Protein AF-A0AA38LQ60-F1 (afdb_monomer)

Sequence (57 aa):
EDTFQFLKKKVIEAHILALPDLDKVFKVDCDALHVGMGDVLSQGGKPVALFSEKLNE

Solvent-accessible surface area (backbone atoms only — not comparable to full-atom values): 3546 Å² total; per-residue (Å²): 108,69,69,58,54,48,50,53,47,51,61,65,71,65,60,79,54,43,81,85,55,91,92,52,72,77,44,78,52,77,52,74,56,95,57,36,41,38,36,39,35,25,46,95,91,38,45,46,48,79,49,74,47,72,59,82,132

Foldseek 3Di:
DVVVVVVVCCVVVPQPADADDPVFDWDKDWDDDDQKIKIFIDTPPHTNDIDIDGHDD

Structure (mmCIF, N/CA/C/O backbone):
data_AF-A0AA38LQ60-F1
#
_entry.id   AF-A0AA38LQ60-F1
#
loop_
_atom_site.group_PDB
_atom_site.id
_atom_site.type_symbol
_atom_site.label_atom_id
_atom_site.label_alt_id
_atom_site.label_comp_id
_atom_site.label_asym_id
_atom_site.label_entity_id
_atom_site.label_seq_id
_atom_site.pdbx_PDB_ins_code
_atom_site.Cartn_x
_atom_site.Cartn_y
_atom_site.Cartn_z
_atom_site.occupancy
_atom_site.B_iso_or_equiv
_atom_site.auth_seq_id
_atom_site.auth_comp_id
_atom_site.auth_asym_id
_atom_site.auth_atom_id
_atom_site.pdbx_PDB_model_num
ATOM 1 N N . GLU A 1 1 ? 14.230 17.912 -7.690 1.00 81.38 1 GLU A N 1
ATOM 2 C CA . GLU A 1 1 ? 14.217 16.741 -6.796 1.00 81.38 1 GLU A CA 1
ATOM 3 C C . GLU A 1 1 ? 13.393 16.997 -5.538 1.00 81.38 1 GLU A C 1
ATOM 5 O O . GLU A 1 1 ? 12.407 16.303 -5.324 1.00 81.38 1 GLU A O 1
ATOM 10 N N . ASP A 1 2 ? 13.688 18.058 -4.785 1.00 92.31 2 ASP A N 1
ATOM 11 C CA . ASP A 1 2 ? 13.018 18.362 -3.507 1.00 92.31 2 ASP A CA 1
ATOM 12 C C . ASP A 1 2 ? 11.488 18.473 -3.590 1.00 92.31 2 ASP A C 1
ATOM 14 O O . ASP A 1 2 ? 10.783 17.921 -2.749 1.00 92.31 2 ASP A O 1
ATOM 18 N N . THR A 1 3 ? 10.947 19.107 -4.636 1.00 92.38 3 THR A N 1
ATOM 19 C CA . THR A 1 3 ? 9.491 19.212 -4.847 1.00 92.38 3 THR A CA 1
ATOM 20 C C . THR A 1 3 ? 8.832 17.853 -5.099 1.00 92.38 3 THR A C 1
ATOM 22 O O . THR A 1 3 ? 7.738 17.596 -4.599 1.00 92.38 3 THR A O 1
ATOM 25 N N . PHE A 1 4 ? 9.490 16.963 -5.848 1.00 91.56 4 PHE A N 1
ATOM 26 C CA . PHE A 1 4 ? 8.974 15.619 -6.120 1.00 91.56 4 PHE A CA 1
ATOM 27 C C . PHE A 1 4 ? 9.000 14.762 -4.852 1.00 91.56 4 PHE A C 1
ATOM 29 O O . PHE A 1 4 ? 8.002 14.130 -4.514 1.00 91.56 4 PHE A O 1
ATOM 36 N N . GLN A 1 5 ? 10.101 14.814 -4.098 1.00 91.69 5 GLN A N 1
ATOM 37 C CA . GLN A 1 5 ? 10.210 14.125 -2.813 1.00 91.69 5 GLN A CA 1
ATOM 38 C C . GLN A 1 5 ? 9.208 14.667 -1.788 1.00 91.69 5 GLN A C 1
ATOM 40 O O . GLN A 1 5 ? 8.602 13.891 -1.052 1.00 91.69 5 GLN A O 1
ATOM 45 N N . PHE A 1 6 ? 8.962 15.979 -1.777 1.00 90.44 6 PHE A N 1
ATOM 46 C CA . PHE A 1 6 ? 7.936 16.594 -0.940 1.00 90.44 6 PHE A CA 1
ATOM 47 C C . PHE A 1 6 ? 6.530 16.097 -1.298 1.00 90.44 6 PHE A C 1
ATOM 49 O O . PHE A 1 6 ? 5.780 15.715 -0.402 1.00 90.44 6 PHE A O 1
ATOM 56 N N . LEU A 1 7 ? 6.180 16.044 -2.588 1.00 86.44 7 LEU A N 1
ATOM 57 C CA . LEU A 1 7 ? 4.897 15.502 -3.046 1.00 86.44 7 LEU A CA 1
ATOM 58 C C . LEU A 1 7 ? 4.754 14.028 -2.678 1.00 86.44 7 LEU A C 1
ATOM 60 O O . LEU A 1 7 ? 3.748 13.646 -2.089 1.00 86.44 7 LEU A O 1
ATOM 64 N N . LYS A 1 8 ? 5.781 13.217 -2.943 1.00 84.44 8 LYS A N 1
ATOM 65 C CA . LYS A 1 8 ? 5.803 11.802 -2.568 1.00 84.44 8 LY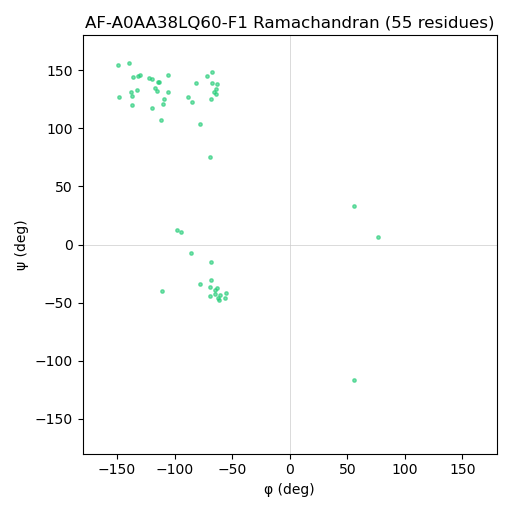S A CA 1
ATOM 66 C C . LYS A 1 8 ? 5.587 11.637 -1.065 1.00 84.44 8 LYS A C 1
ATOM 68 O O . LYS A 1 8 ? 4.731 10.857 -0.665 1.00 84.44 8 LYS A O 1
ATOM 73 N N . LYS A 1 9 ? 6.288 12.435 -0.250 1.00 84.44 9 LYS A N 1
ATOM 74 C CA . LYS A 1 9 ? 6.139 12.481 1.209 1.00 84.44 9 LYS A CA 1
ATOM 75 C C . LYS A 1 9 ? 4.725 12.879 1.629 1.00 84.44 9 LYS A C 1
ATOM 77 O O . LYS A 1 9 ? 4.165 12.239 2.506 1.00 84.44 9 LYS A O 1
ATOM 82 N N . LYS A 1 10 ? 4.113 13.880 0.997 1.00 83.44 10 LYS A N 1
ATOM 83 C CA . LYS A 1 10 ? 2.740 14.291 1.320 1.00 83.44 10 LYS A CA 1
ATOM 84 C C . LYS A 1 10 ? 1.692 13.266 0.912 1.00 83.44 10 LYS A C 1
ATOM 86 O O . LYS A 1 10 ? 0.744 13.066 1.663 1.00 83.44 10 LYS A O 1
ATOM 91 N N . VAL A 1 11 ? 1.886 12.584 -0.21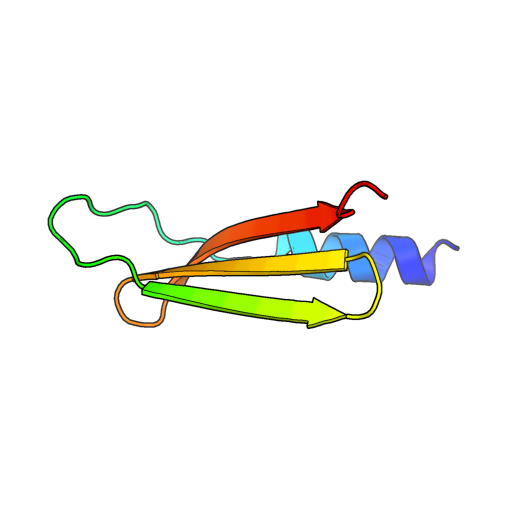3 1.00 75.25 11 VAL A N 1
ATOM 92 C CA . VAL A 1 11 ? 1.013 11.489 -0.647 1.00 75.25 11 VAL A CA 1
ATOM 93 C C . VAL A 1 11 ? 1.099 10.314 0.329 1.00 75.25 11 VAL A C 1
ATOM 95 O O . VAL A 1 11 ? 0.062 9.788 0.711 1.00 75.25 11 VAL A O 1
ATOM 98 N N . ILE A 1 12 ? 2.288 9.927 0.804 1.00 74.69 12 ILE A N 1
ATOM 99 C CA . ILE A 1 12 ? 2.427 8.814 1.766 1.00 74.69 12 ILE A CA 1
ATOM 100 C C . ILE A 1 12 ? 2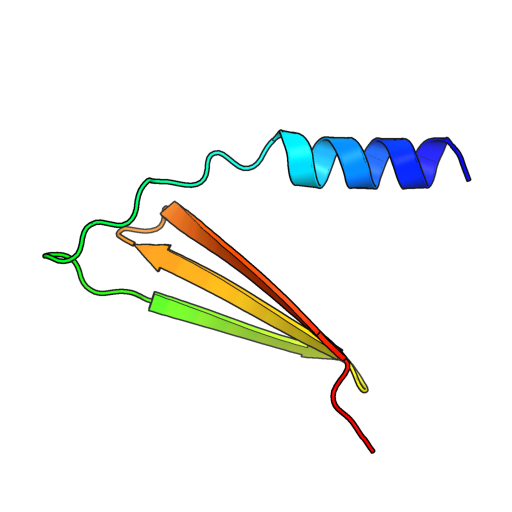.073 9.198 3.215 1.00 74.69 12 ILE A C 1
ATOM 102 O O . ILE A 1 12 ? 1.512 8.374 3.925 1.00 7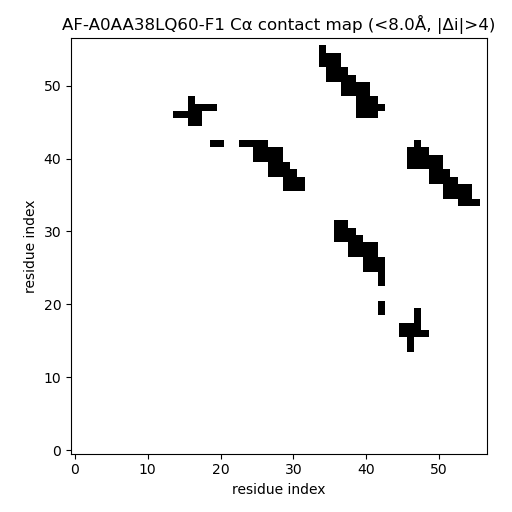4.69 12 ILE A O 1
ATOM 106 N N . GLU A 1 13 ? 2.344 10.432 3.661 1.00 73.56 13 GLU A N 1
ATOM 107 C CA . GLU A 1 13 ? 2.004 10.905 5.019 1.00 73.56 13 GLU A CA 1
ATOM 108 C C . GLU A 1 13 ? 0.491 11.036 5.233 1.00 73.56 13 GLU A C 1
ATOM 110 O O . GLU A 1 13 ? 0.017 10.890 6.357 1.00 73.56 13 GLU A O 1
ATOM 115 N N . ALA A 1 14 ? -0.264 11.345 4.176 1.00 63.94 14 ALA A N 1
ATOM 116 C CA . ALA A 1 14 ? -1.683 11.680 4.270 1.00 63.94 14 ALA A CA 1
ATOM 117 C C . ALA A 1 14 ? -2.633 10.491 4.045 1.00 63.94 14 ALA A C 1
ATOM 119 O O . ALA A 1 14 ? -3.842 10.697 3.920 1.00 63.94 14 ALA A O 1
ATOM 120 N N . HIS A 1 15 ? -2.135 9.252 3.999 1.00 62.25 15 HIS A N 1
ATOM 121 C CA . HIS A 1 15 ? -3.030 8.104 3.914 1.00 62.25 15 HIS A CA 1
ATOM 122 C C . HIS A 1 15 ? -3.626 7.803 5.288 1.00 62.25 15 HIS A C 1
ATOM 124 O O . HIS A 1 15 ? -2.983 7.221 6.159 1.00 62.25 15 HIS A O 1
ATOM 130 N N . ILE A 1 16 ? -4.895 8.180 5.464 1.00 70.88 16 ILE A N 1
ATOM 131 C CA . ILE A 1 16 ? -5.746 7.673 6.543 1.00 70.88 16 ILE A CA 1
ATOM 132 C C . ILE A 1 16 ? -6.033 6.201 6.222 1.00 70.88 16 ILE A C 1
ATOM 134 O O . ILE A 1 16 ? -7.105 5.858 5.724 1.00 70.88 16 ILE A O 1
ATOM 138 N N . LEU A 1 17 ? -5.039 5.337 6.430 1.00 85.31 17 LEU A N 1
ATOM 139 C CA . LEU A 1 17 ? -5.241 3.901 6.346 1.00 85.31 17 LEU A CA 1
ATOM 140 C C . LEU A 1 17 ? -6.129 3.488 7.517 1.00 85.31 17 LEU A C 1
ATOM 142 O O . LEU A 1 17 ? -5.853 3.803 8.677 1.00 85.31 17 LEU A O 1
ATOM 146 N N . ALA A 1 18 ? -7.227 2.817 7.202 1.00 89.81 18 ALA A N 1
ATOM 147 C CA . ALA A 1 18 ? -8.059 2.186 8.204 1.00 89.81 18 ALA A CA 1
ATOM 148 C C . ALA A 1 18 ? -7.340 0.950 8.757 1.00 89.81 18 ALA A C 1
ATOM 150 O O . ALA A 1 18 ? -6.657 0.236 8.023 1.00 89.81 18 ALA A O 1
ATOM 151 N N . LEU A 1 19 ? -7.523 0.676 10.051 1.00 92.50 19 LEU A N 1
ATOM 152 C CA . LEU A 1 19 ? -7.103 -0.603 10.617 1.00 92.50 19 LEU A CA 1
ATOM 153 C C . LEU A 1 19 ? -7.904 -1.738 9.953 1.00 92.50 19 LEU A C 1
ATOM 155 O O . LEU A 1 19 ? -9.114 -1.574 9.766 1.00 92.50 19 LEU A O 1
ATOM 159 N N . PRO A 1 20 ? -7.258 -2.866 9.605 1.00 94.50 20 PRO A N 1
ATOM 160 C CA . PRO A 1 20 ? -7.944 -4.010 9.026 1.00 94.50 20 PRO A CA 1
ATOM 161 C C . PRO A 1 20 ? -8.945 -4.592 10.024 1.00 94.50 20 PRO A C 1
ATOM 163 O O . PRO A 1 20 ? -8.628 -4.815 11.191 1.00 94.50 20 PRO A O 1
ATOM 166 N N . ASP A 1 21 ? -10.143 -4.871 9.534 1.00 95.81 21 ASP A N 1
ATOM 167 C CA . ASP A 1 21 ? -11.214 -5.529 10.270 1.00 95.81 21 ASP A CA 1
ATOM 168 C C . ASP A 1 21 ? -11.434 -6.919 9.664 1.00 95.81 21 ASP A C 1
ATOM 170 O O . ASP A 1 21 ? -11.939 -7.040 8.551 1.00 95.81 21 ASP A O 1
ATOM 174 N N . LEU A 1 22 ? -11.019 -7.978 10.358 1.00 94.69 22 LEU A N 1
ATOM 175 C CA . LEU A 1 22 ? -11.051 -9.339 9.809 1.00 94.69 22 LEU A CA 1
ATOM 176 C C . LEU A 1 22 ? -12.4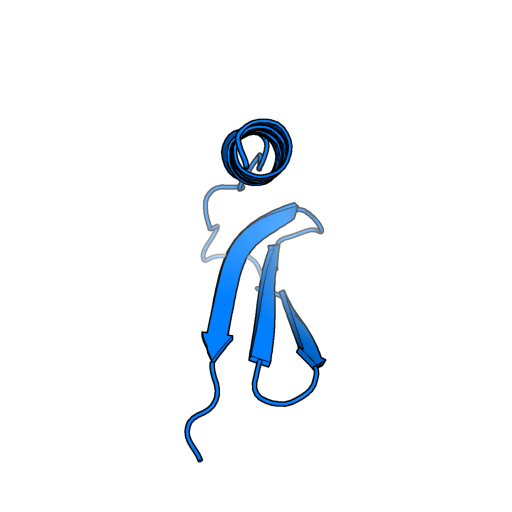74 -9.887 9.614 1.00 94.69 22 LEU A C 1
ATOM 178 O O . LEU A 1 22 ? -12.646 -10.853 8.873 1.00 94.69 22 LEU A O 1
ATOM 182 N N . ASP A 1 23 ? -13.481 -9.248 10.212 1.00 96.94 23 ASP A N 1
ATOM 183 C CA . ASP A 1 23 ? -14.889 -9.619 10.057 1.00 96.94 23 ASP A CA 1
ATOM 184 C C . ASP A 1 23 ? -15.531 -8.967 8.817 1.00 96.94 23 ASP A C 1
ATOM 186 O O . ASP A 1 23 ? -16.667 -9.279 8.450 1.00 96.94 23 ASP A O 1
ATOM 190 N N . LYS A 1 24 ? -14.818 -8.052 8.143 1.00 94.88 24 LYS A N 1
ATOM 191 C CA . LYS A 1 24 ? -15.282 -7.373 6.929 1.00 94.88 24 LYS A CA 1
ATOM 192 C C . LYS A 1 24 ? -14.594 -7.904 5.679 1.00 94.88 24 LYS A C 1
ATOM 194 O O . LYS A 1 24 ? -13.404 -8.204 5.654 1.00 94.88 24 LYS A O 1
ATOM 199 N N . VAL A 1 25 ? -15.347 -7.920 4.582 1.00 96.56 25 VAL A N 1
ATOM 200 C CA . VAL A 1 25 ? -14.816 -8.287 3.266 1.00 96.56 25 VAL A CA 1
ATOM 201 C C . VAL A 1 25 ? -13.766 -7.270 2.824 1.00 96.56 25 VAL A C 1
ATOM 203 O O . VAL A 1 25 ? -14.009 -6.061 2.819 1.00 96.56 25 VAL A O 1
ATOM 206 N N . PHE A 1 26 ? -12.609 -7.784 2.421 1.00 96.06 26 PHE A N 1
ATOM 207 C CA . PHE A 1 26 ? -11.578 -7.015 1.744 1.00 96.06 26 PHE A CA 1
ATOM 208 C C . PHE A 1 26 ? -11.906 -6.877 0.258 1.00 96.06 26 PHE A C 1
ATOM 210 O O . PHE A 1 26 ? -12.330 -7.836 -0.388 1.00 96.06 26 PHE A O 1
ATOM 217 N N . LYS A 1 27 ? -11.670 -5.687 -0.290 1.00 97.00 27 LYS A N 1
ATOM 218 C CA . LYS A 1 27 ? -11.692 -5.414 -1.726 1.00 97.00 27 LYS A CA 1
ATOM 219 C C . LYS A 1 27 ? -10.292 -5.016 -2.169 1.00 97.00 27 LYS A C 1
ATOM 221 O O . LYS A 1 27 ? -9.677 -4.160 -1.537 1.00 97.00 27 LYS A O 1
ATOM 226 N N . VAL A 1 28 ? -9.817 -5.623 -3.248 1.00 95.69 28 VAL A N 1
ATOM 227 C CA . VAL A 1 28 ? -8.557 -5.248 -3.890 1.00 95.69 28 VAL A CA 1
ATOM 228 C C . VAL A 1 28 ? -8.887 -4.579 -5.215 1.00 95.69 28 VAL A C 1
ATOM 230 O O . VAL A 1 28 ? -9.616 -5.152 -6.024 1.00 95.69 28 VAL A O 1
ATOM 233 N N . ASP A 1 29 ? -8.381 -3.368 -5.407 1.00 95.38 29 ASP A N 1
ATOM 234 C CA . ASP A 1 29 ? -8.389 -2.676 -6.692 1.00 95.38 29 ASP A CA 1
ATOM 235 C C . ASP A 1 29 ? -6.947 -2.615 -7.208 1.00 95.38 29 ASP A C 1
ATOM 237 O O . ASP A 1 29 ? -6.075 -2.081 -6.524 1.00 95.38 29 ASP A O 1
ATOM 241 N N . CYS A 1 30 ? -6.707 -3.185 -8.387 1.00 93.50 30 CYS A N 1
ATOM 242 C CA . CYS A 1 30 ? -5.387 -3.305 -9.007 1.00 93.50 30 CYS A CA 1
ATOM 243 C C . CYS A 1 30 ? -5.324 -2.470 -10.289 1.00 93.50 30 CYS A C 1
ATOM 245 O O . CYS A 1 30 ? -6.267 -2.492 -11.082 1.00 93.50 30 CYS A O 1
ATOM 247 N N . ASP A 1 31 ? -4.198 -1.804 -10.524 1.00 94.00 31 ASP A N 1
ATOM 248 C CA . ASP A 1 31 ? -3.856 -1.161 -11.792 1.00 94.00 31 ASP A CA 1
ATOM 249 C C . ASP A 1 31 ? -2.428 -1.543 -12.204 1.00 94.00 31 ASP A C 1
ATOM 251 O O . ASP A 1 31 ? -1.539 -1.725 -11.369 1.00 94.00 31 ASP A O 1
ATOM 255 N N . ALA A 1 32 ? -2.199 -1.690 -13.504 1.00 92.25 32 ALA A N 1
ATOM 256 C CA . ALA A 1 32 ? -0.912 -2.105 -14.044 1.00 92.25 32 ALA A CA 1
ATOM 257 C C . ALA A 1 32 ? -0.506 -1.205 -15.209 1.00 92.25 32 ALA A C 1
ATOM 259 O O . ALA A 1 32 ? -1.275 -0.972 -16.141 1.00 92.25 32 ALA A O 1
ATOM 260 N N . LEU A 1 33 ? 0.746 -0.743 -15.181 1.00 87.88 33 LEU A N 1
ATOM 261 C CA . LEU A 1 33 ? 1.327 0.060 -16.247 1.00 87.88 33 LEU A CA 1
ATOM 262 C C . LEU A 1 33 ? 2.755 -0.401 -16.549 1.00 87.88 33 LEU A C 1
ATOM 264 O O . LEU A 1 33 ? 3.652 -0.320 -15.709 1.00 87.88 33 LEU A O 1
ATOM 268 N N . HIS A 1 34 ? 2.978 -0.822 -17.796 1.00 87.69 34 HIS A N 1
ATOM 269 C CA . HIS A 1 34 ? 4.258 -1.347 -18.275 1.00 87.69 34 HIS A CA 1
ATOM 270 C C . HIS A 1 34 ? 4.754 -2.540 -17.429 1.00 87.69 34 HIS A C 1
ATOM 272 O O . HIS A 1 34 ? 4.094 -3.572 -17.416 1.00 87.69 34 HIS A O 1
ATOM 278 N N . VAL A 1 35 ? 5.895 -2.414 -16.741 1.00 88.56 35 VAL A N 1
ATOM 279 C CA . VAL A 1 35 ? 6.463 -3.437 -15.838 1.00 88.56 35 VAL A CA 1
ATOM 280 C C . VAL A 1 35 ? 6.125 -3.173 -14.366 1.00 88.56 35 VAL A C 1
ATOM 282 O O . VAL A 1 35 ? 6.760 -3.729 -13.478 1.00 88.56 35 VAL A O 1
ATOM 285 N N . GLY A 1 36 ? 5.188 -2.270 -14.080 1.00 90.06 36 GLY A N 1
ATOM 286 C CA . GLY A 1 36 ? 4.763 -1.933 -12.724 1.00 90.06 36 GLY A CA 1
ATOM 287 C C . GLY A 1 36 ? 3.325 -2.358 -12.458 1.00 90.06 36 GLY A C 1
ATOM 288 O O . GLY A 1 36 ? 2.455 -2.174 -13.308 1.00 90.06 36 GLY A O 1
ATOM 289 N N . MET A 1 37 ? 3.083 -2.872 -11.256 1.00 90.94 37 MET A N 1
ATOM 290 C CA . MET A 1 37 ? 1.756 -3.142 -10.713 1.00 90.94 37 MET A CA 1
ATOM 291 C C . MET A 1 37 ? 1.552 -2.325 -9.434 1.00 90.94 37 MET A C 1
ATOM 293 O O . MET A 1 37 ? 2.489 -2.107 -8.658 1.00 90.94 37 MET A O 1
ATOM 297 N N . GLY A 1 38 ? 0.340 -1.820 -9.242 1.00 92.88 38 GLY A N 1
ATOM 298 C CA . GLY A 1 38 ? -0.061 -1.058 -8.070 1.00 92.88 38 GLY A CA 1
ATOM 299 C C 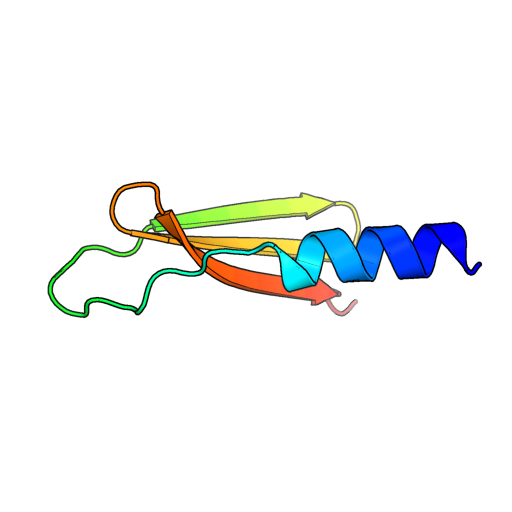. GLY A 1 38 ? -1.443 -1.484 -7.603 1.00 92.88 38 GLY A C 1
ATOM 300 O O . GLY A 1 38 ? -2.377 -1.521 -8.395 1.00 92.88 38 GLY A O 1
ATOM 301 N N . ASP A 1 39 ? -1.573 -1.750 -6.308 1.00 93.62 39 ASP A N 1
ATOM 302 C CA . ASP A 1 39 ? -2.790 -2.287 -5.712 1.00 93.62 39 ASP A CA 1
ATOM 303 C C . ASP A 1 39 ? -3.223 -1.474 -4.490 1.00 93.62 39 ASP A C 1
ATOM 305 O O . ASP A 1 39 ? -2.409 -0.990 -3.696 1.00 93.62 39 ASP A O 1
ATOM 309 N N . VAL A 1 40 ? -4.536 -1.373 -4.300 1.00 93.25 40 VAL A N 1
ATOM 310 C CA . VAL A 1 40 ? -5.172 -0.794 -3.118 1.00 93.25 40 VAL A CA 1
ATOM 311 C C . VAL A 1 40 ? -6.033 -1.856 -2.449 1.00 93.25 40 VAL A C 1
ATOM 313 O O . VAL A 1 40 ? -7.023 -2.323 -3.009 1.00 93.25 40 VAL A O 1
ATOM 316 N N . LEU A 1 41 ? -5.691 -2.197 -1.209 1.00 94.88 41 LEU A N 1
ATOM 317 C CA . LEU A 1 41 ? -6.532 -3.009 -0.337 1.00 94.88 41 LEU A CA 1
ATOM 318 C C . LEU A 1 41 ? -7.480 -2.083 0.425 1.00 94.88 41 LEU A C 1
ATOM 320 O O . LEU A 1 41 ? -7.022 -1.148 1.080 1.00 94.88 41 LEU A O 1
ATOM 324 N N . SER A 1 42 ? -8.786 -2.334 0.381 1.00 95.44 42 SER A N 1
ATOM 325 C CA . SER A 1 42 ? -9.795 -1.484 1.017 1.00 95.44 42 SER A CA 1
ATOM 326 C C . SER A 1 42 ? -10.922 -2.271 1.690 1.00 95.44 42 SER A C 1
ATOM 328 O O . SER A 1 42 ? -11.210 -3.415 1.343 1.00 95.44 42 SER A O 1
ATOM 330 N N . GLN A 1 43 ? -11.575 -1.641 2.668 1.00 96.44 43 GLN A N 1
ATOM 331 C CA . GLN A 1 43 ? -12.763 -2.157 3.352 1.00 96.44 43 GLN A CA 1
ATOM 332 C C . GLN A 1 43 ? -13.783 -1.034 3.532 1.00 96.44 43 GLN A C 1
ATOM 334 O O . GLN A 1 43 ? -13.454 0.046 4.024 1.00 96.44 43 GLN A O 1
ATOM 339 N N . GLY A 1 44 ? -15.033 -1.261 3.115 1.00 93.00 44 GLY A N 1
ATOM 340 C CA . GLY A 1 44 ? -16.087 -0.241 3.216 1.00 93.00 44 GLY A CA 1
ATOM 341 C C . GLY A 1 44 ? -15.733 1.082 2.519 1.00 93.00 44 GLY A C 1
ATOM 342 O O . GLY A 1 44 ? -16.080 2.148 3.020 1.00 93.00 44 GLY A O 1
ATOM 343 N N . GLY A 1 45 ? -14.981 1.016 1.412 1.00 91.12 45 GLY A N 1
ATOM 344 C CA . GLY A 1 45 ? -14.512 2.187 0.662 1.00 91.12 45 GLY A CA 1
ATOM 345 C C . GLY A 1 45 ? -13.337 2.938 1.298 1.00 91.12 45 GLY A C 1
ATOM 346 O O . GLY A 1 45 ? -12.967 3.999 0.803 1.00 91.12 45 GLY A O 1
ATOM 347 N N . LYS A 1 46 ? -12.744 2.417 2.380 1.00 91.62 46 LYS A N 1
ATOM 348 C CA . LYS A 1 46 ? -11.570 3.008 3.036 1.00 91.62 46 LYS A CA 1
ATOM 349 C C . LYS A 1 46 ? -10.316 2.186 2.733 1.00 91.62 46 LYS A C 1
ATOM 351 O O . LYS A 1 46 ? -10.371 0.966 2.896 1.00 91.62 46 LYS A O 1
ATOM 356 N N . PRO A 1 47 ? -9.200 2.807 2.322 1.00 92.06 47 PRO A N 1
ATOM 357 C CA . PRO A 1 47 ? -7.951 2.092 2.093 1.00 92.06 47 PRO A CA 1
ATOM 358 C C . PRO A 1 47 ? -7.389 1.558 3.416 1.00 92.06 47 PRO A C 1
ATOM 360 O O . PRO A 1 47 ? -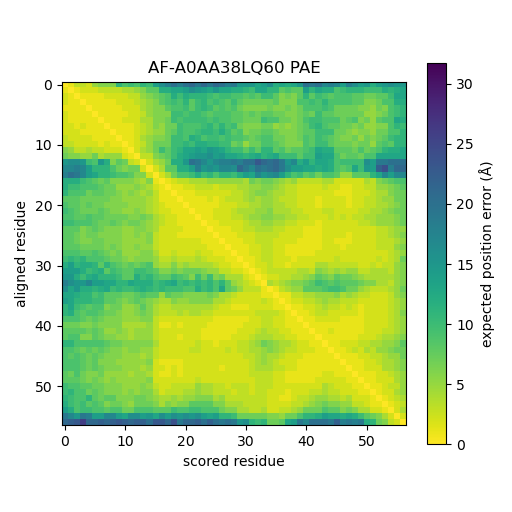7.429 2.237 4.437 1.00 92.06 47 PRO A O 1
ATOM 363 N N . VAL A 1 48 ? -6.873 0.335 3.383 1.00 93.69 48 VAL A N 1
ATOM 364 C CA . VAL A 1 48 ? -6.233 -0.384 4.495 1.00 93.69 48 VAL A CA 1
ATOM 365 C C . VAL A 1 48 ? -4.738 -0.531 4.226 1.00 93.69 48 VAL A C 1
ATOM 367 O O . VAL A 1 48 ? -3.926 -0.343 5.126 1.00 93.69 48 VAL A O 1
ATOM 370 N N . ALA A 1 49 ? -4.360 -0.816 2.978 1.00 91.62 49 ALA A N 1
ATOM 371 C CA . ALA A 1 49 ? -2.969 -0.885 2.550 1.00 91.62 49 ALA A CA 1
ATOM 372 C C . ALA A 1 49 ? -2.824 -0.472 1.081 1.00 91.62 49 ALA A C 1
ATOM 374 O O . ALA A 1 49 ? -3.758 -0.614 0.290 1.00 91.62 49 ALA A O 1
ATOM 375 N N . LEU A 1 50 ? -1.634 0.014 0.734 1.00 90.31 50 LEU A N 1
ATOM 376 C CA . LEU A 1 50 ? -1.208 0.280 -0.637 1.00 90.31 50 LEU A CA 1
ATOM 377 C C . LEU A 1 50 ? -0.028 -0.629 -0.956 1.00 90.31 50 LEU A C 1
ATOM 379 O O . LEU A 1 50 ? 0.906 -0.717 -0.157 1.00 90.31 50 LEU A O 1
ATOM 383 N N . PHE A 1 51 ? -0.056 -1.258 -2.121 1.00 89.12 51 PHE A N 1
ATOM 384 C CA . PHE A 1 51 ? 1.035 -2.068 -2.639 1.00 89.12 51 PHE A CA 1
ATOM 385 C C . PHE A 1 51 ? 1.483 -1.524 -3.991 1.00 89.12 51 PHE A C 1
ATOM 387 O O . PHE A 1 51 ? 0.681 -1.041 -4.783 1.00 89.12 51 PHE A O 1
ATOM 394 N N . SER A 1 52 ? 2.785 -1.568 -4.248 1.00 89.69 52 SER A N 1
ATOM 395 C CA . SER A 1 52 ? 3.329 -1.308 -5.575 1.00 89.69 52 SER A CA 1
ATOM 396 C C . SER A 1 52 ? 4.589 -2.132 -5.757 1.00 89.69 52 SER A C 1
ATOM 398 O O . SER A 1 52 ? 5.490 -2.088 -4.918 1.00 89.69 52 SER A O 1
ATOM 400 N N . GLU A 1 53 ? 4.629 -2.889 -6.844 1.00 90.31 53 GLU A N 1
ATOM 401 C CA . GLU A 1 53 ? 5.707 -3.815 -7.155 1.00 90.31 53 GLU A CA 1
ATOM 402 C C . GLU A 1 53 ? 6.098 -3.694 -8.628 1.00 90.31 53 GLU A C 1
ATOM 404 O O . GLU A 1 53 ? 5.270 -3.450 -9.509 1.00 90.31 53 GLU A O 1
ATOM 409 N N . LYS A 1 54 ? 7.395 -3.849 -8.899 1.00 91.06 54 LYS A N 1
ATOM 410 C CA . LYS A 1 54 ? 7.896 -4.012 -10.259 1.00 91.06 54 LYS A CA 1
ATOM 411 C C . LYS A 1 54 ? 7.793 -5.492 -10.619 1.00 91.06 54 LYS 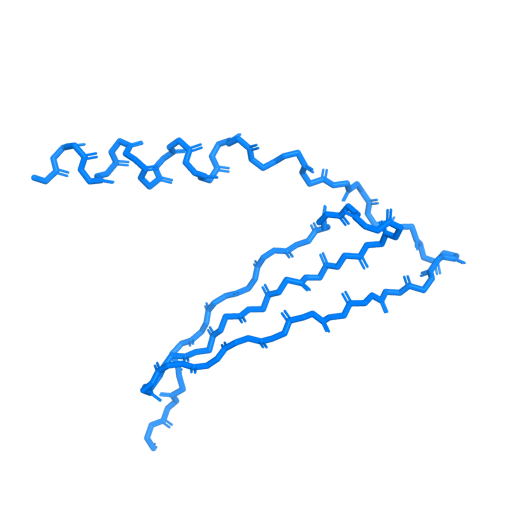A C 1
ATOM 413 O O . LYS A 1 54 ? 8.396 -6.321 -9.947 1.00 91.06 54 LYS A O 1
ATOM 418 N N . LEU A 1 55 ? 7.083 -5.806 -11.692 1.00 86.12 55 LEU A N 1
ATOM 419 C CA . LEU A 1 55 ? 7.038 -7.145 -12.259 1.00 86.12 55 LEU A CA 1
ATOM 420 C C . LEU A 1 55 ? 8.430 -7.502 -12.801 1.00 86.12 55 LEU A C 1
ATOM 422 O O . LEU A 1 55 ? 9.068 -6.698 -13.490 1.00 86.12 55 LEU A O 1
ATOM 426 N N . ASN A 1 56 ? 8.915 -8.691 -12.448 1.00 80.50 56 ASN A N 1
ATOM 427 C CA . ASN A 1 56 ? 10.145 -9.229 -13.025 1.00 80.50 56 ASN A CA 1
ATOM 428 C C . ASN A 1 56 ? 9.927 -9.549 -14.513 1.00 80.50 56 ASN A C 1
ATOM 430 O O . ASN A 1 56 ? 8.812 -9.894 -14.909 1.00 80.50 56 ASN A O 1
ATOM 434 N N . GLU A 1 57 ? 10.990 -9.419 -15.311 1.00 62.25 57 GLU A N 1
ATOM 435 C CA . GLU A 1 57 ? 11.034 -9.959 -16.681 1.00 62.25 57 GLU A CA 1
ATOM 436 C C . GLU A 1 57 ? 11.146 -11.487 -16.674 1.00 62.25 57 GLU A C 1
ATOM 438 O O . GLU A 1 57 ? 11.870 -12.023 -15.799 1.00 62.25 57 GLU A O 1
#

Secondary structure (DSSP, 8-state):
-HHHHHHHHHHHHT--PPPP-TTS--EEEEEEETTEEEEEEEETTEEEEEEEEEPP-

Nearest PDB structures (foldseek):
  7wn7-assembly1_A  TM=5.922E-01  e=3.704E-01  Helicoverpa armigera nucleopolyhedrovirus G4
  4no7-assembly1_A  TM=5.993E-01  e=4.463E-01  Homo sapiens
  6xb3-assembly1_A  TM=5.695E-01  e=1.453E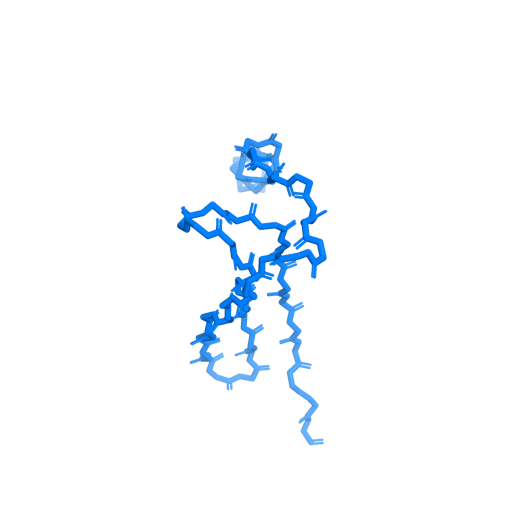+00  Autographa californica nucleopolyhedrovirus
  6xb3-assembly5_J  TM=5.683E-01  e=2.245E+00  Autographa californica nucleopolyhedrovirus
  6xb3-assembly3_E  TM=5.796E-01  e=2.389E+00  Autographa californica nucleopolyhedrovirus

InterPro domains:
  IPR041577 Reverse transcriptase/retrotransposon-derived protein, RNase H-like domain [PF17919] (2-56)
  IPR043502 DNA/RNA polymerase superfamily [SSF56672] (2-56)

Mean predicted aligned error: 5.83 Å

pLDDT: mean 88.56, std 8.46, range [62.25, 97.0]

Radius of gyration: 13.74 Å; Cα contacts (8 Å, |Δi|>4): 70; chains: 1; bounding box: 30×29×29 Å

Organism: Taxus chinensis (NCBI:txid29808)